Protein AF-A0A7V7C6T2-F1 (afdb_monomer)

Sequence (128 aa):
MIKQIYLYLVLFVTLMMMLGGCISVYHEVTNLVNPSPYYQSFEDFKQGFGKYDRPAVEGSEGSETSQPEKSEEELRADYDALVKDYYDRENARAKHNLVKSLGWIIIPFPIFLFCQRRLVKKVESEKK

Mean predicted aligned error: 10.07 Å

Structure (mmCIF, N/CA/C/O backbone):
data_AF-A0A7V7C6T2-F1
#
_entry.id   AF-A0A7V7C6T2-F1
#
loop_
_atom_site.group_PDB
_atom_site.id
_atom_site.type_symbol
_atom_site.label_atom_id
_atom_site.label_alt_id
_atom_site.label_comp_id
_atom_site.label_asym_id
_atom_site.label_entity_id
_atom_site.label_seq_id
_atom_site.pdbx_PDB_ins_code
_atom_site.Cartn_x
_atom_site.Cartn_y
_atom_site.Cartn_z
_atom_site.occupancy
_atom_site.B_iso_or_equiv
_atom_site.auth_seq_id
_atom_site.auth_comp_id
_atom_site.auth_asym_id
_atom_site.auth_atom_id
_atom_site.pdbx_PDB_model_num
ATOM 1 N N . MET A 1 1 ? -18.895 8.163 35.376 1.00 72.44 1 MET A N 1
ATOM 2 C CA . MET A 1 1 ? -18.261 9.052 34.374 1.00 72.44 1 MET A CA 1
ATOM 3 C C . MET A 1 1 ? -17.041 8.419 33.698 1.00 72.44 1 MET A C 1
ATOM 5 O O . MET A 1 1 ? -17.076 8.262 32.488 1.00 72.44 1 MET A O 1
ATOM 9 N N . ILE A 1 2 ? -16.020 7.949 34.430 1.00 83.69 2 ILE A N 1
ATOM 10 C CA . ILE A 1 2 ? -14.783 7.368 33.843 1.00 83.69 2 ILE A CA 1
ATOM 11 C C . ILE A 1 2 ? -15.038 6.237 32.827 1.00 83.69 2 ILE A C 1
ATOM 13 O O . ILE A 1 2 ? -14.457 6.238 31.747 1.00 83.69 2 ILE A O 1
ATOM 17 N N . LYS A 1 3 ? -15.969 5.313 33.109 1.00 80.94 3 LYS A N 1
ATOM 18 C CA . LYS A 1 3 ? -16.328 4.228 32.171 1.00 80.94 3 LYS A CA 1
ATOM 19 C C . LYS A 1 3 ? -16.923 4.728 30.844 1.00 80.94 3 LYS A C 1
ATOM 21 O O . LYS A 1 3 ? -16.735 4.078 29.823 1.00 80.94 3 LYS A O 1
ATOM 26 N N . GLN A 1 4 ? -17.645 5.854 30.850 1.00 84.06 4 GLN A N 1
ATOM 27 C CA . GLN A 1 4 ? -18.177 6.463 29.621 1.00 84.06 4 GLN A CA 1
ATOM 28 C C . GLN A 1 4 ? -17.055 7.129 28.829 1.00 84.06 4 GLN A C 1
ATOM 30 O O . GLN A 1 4 ? -16.948 6.886 27.634 1.00 84.06 4 GLN A O 1
ATOM 35 N N . ILE A 1 5 ? -16.187 7.889 29.504 1.00 88.69 5 ILE A N 1
ATOM 36 C CA . ILE A 1 5 ? -15.022 8.531 28.878 1.00 88.69 5 ILE A CA 1
ATOM 37 C C . ILE A 1 5 ? -14.137 7.480 28.201 1.00 88.69 5 ILE A C 1
ATOM 39 O O . ILE A 1 5 ? -13.787 7.644 27.038 1.00 88.69 5 ILE A O 1
ATOM 43 N N . TYR A 1 6 ? -13.858 6.363 28.882 1.00 91.12 6 TYR A N 1
ATOM 44 C CA . TYR A 1 6 ? -13.100 5.246 28.312 1.00 91.12 6 TYR A CA 1
ATOM 45 C C . TYR A 1 6 ? -13.754 4.683 27.044 1.00 91.12 6 TYR A C 1
ATOM 47 O O . TYR A 1 6 ? -13.080 4.501 26.034 1.00 91.12 6 TYR A O 1
ATOM 55 N N . LEU A 1 7 ? -15.068 4.432 27.075 1.00 89.25 7 LEU A N 1
ATOM 56 C CA . LEU A 1 7 ? -15.776 3.865 25.929 1.00 89.25 7 LEU A CA 1
ATOM 57 C C . LEU A 1 7 ? -15.714 4.795 24.708 1.00 89.25 7 LEU A C 1
ATOM 59 O O . LEU A 1 7 ? -15.450 4.322 23.607 1.00 89.25 7 LEU A O 1
ATOM 63 N N . TYR A 1 8 ? -15.915 6.102 24.909 1.00 91.38 8 TYR A N 1
ATOM 64 C CA . TYR A 1 8 ? -15.816 7.096 23.838 1.00 91.38 8 TYR A CA 1
ATOM 65 C C . TYR A 1 8 ? -14.385 7.255 23.315 1.00 91.38 8 TYR A C 1
ATOM 67 O O . TYR A 1 8 ? -14.206 7.362 22.107 1.00 91.38 8 TYR A O 1
ATOM 75 N N . LEU A 1 9 ? -13.370 7.202 24.184 1.00 94.06 9 LEU A N 1
ATOM 76 C CA . LEU A 1 9 ? -11.962 7.227 23.774 1.00 94.06 9 LEU A CA 1
ATOM 77 C C . LEU A 1 9 ? -11.606 6.030 22.893 1.00 94.06 9 LEU A C 1
ATOM 79 O O . LEU A 1 9 ? -11.013 6.201 21.832 1.00 94.06 9 LEU A O 1
ATOM 83 N N . VAL A 1 10 ? -12.002 4.822 23.299 1.00 93.12 10 VAL A N 1
ATOM 84 C CA . VAL A 1 10 ? -11.770 3.612 22.498 1.00 93.12 10 VAL A CA 1
ATOM 85 C C . VAL A 1 10 ? -12.500 3.707 21.159 1.00 93.12 10 VAL A C 1
ATOM 87 O O . VAL A 1 10 ? -11.912 3.391 20.124 1.00 93.12 10 VAL A O 1
ATOM 90 N N . LEU A 1 11 ? -13.748 4.190 21.152 1.00 93.12 11 LEU A N 1
ATOM 91 C CA . LEU A 1 11 ? -14.502 4.402 19.914 1.00 93.12 11 LEU A CA 1
ATOM 92 C C . LEU A 1 11 ? -13.802 5.407 18.993 1.00 93.12 11 LEU A C 1
ATOM 94 O O . LEU A 1 11 ? -13.719 5.189 17.791 1.00 93.12 11 LEU A O 1
ATOM 98 N N . PHE A 1 12 ? -13.271 6.487 19.562 1.00 94.44 12 PHE A N 1
ATOM 99 C CA . PHE A 1 12 ? -12.560 7.523 18.827 1.00 94.44 12 PHE A CA 1
ATOM 100 C C . PHE A 1 12 ? -11.263 6.993 18.207 1.00 94.44 12 PHE A C 1
ATOM 102 O O . PHE A 1 12 ? -11.046 7.161 17.011 1.00 94.44 12 PHE A O 1
ATOM 109 N N . VAL A 1 13 ? -10.430 6.294 18.982 1.00 95.38 13 VAL A N 1
ATOM 110 C CA . VAL A 1 13 ? -9.165 5.732 18.480 1.00 95.38 13 VAL A CA 1
ATOM 111 C C . VAL A 1 13 ? -9.424 4.688 17.394 1.00 95.38 13 VAL A C 1
ATOM 113 O O . VAL A 1 13 ? -8.787 4.724 16.344 1.00 95.38 13 VAL A O 1
ATOM 116 N N . THR A 1 14 ? -10.384 3.785 17.609 1.00 95.06 14 THR A N 1
ATOM 117 C CA . THR A 1 14 ? -10.733 2.764 16.606 1.00 95.06 14 THR A CA 1
ATOM 118 C C . THR A 1 14 ? -11.322 3.380 15.337 1.00 95.06 14 THR A C 1
ATOM 120 O O . THR A 1 14 ? -10.998 2.929 14.240 1.00 95.06 14 THR A O 1
ATOM 123 N N . LEU A 1 15 ? -12.112 4.451 15.459 1.00 93.06 15 LEU A N 1
ATOM 124 C CA . LEU A 1 15 ? -12.620 5.205 14.315 1.00 93.06 15 LEU A CA 1
ATOM 125 C C . LEU A 1 15 ? -11.491 5.885 13.529 1.00 93.06 15 LEU A C 1
ATOM 127 O O . LEU A 1 15 ? -11.452 5.782 12.306 1.00 93.06 15 LEU A O 1
ATOM 131 N N . MET A 1 16 ? -10.554 6.539 14.219 1.00 94.62 16 MET A N 1
ATOM 132 C CA . MET A 1 16 ? -9.393 7.177 13.589 1.00 94.62 16 MET A CA 1
ATOM 133 C C . MET A 1 16 ? -8.502 6.156 12.872 1.00 94.62 16 MET A C 1
ATOM 135 O O . MET A 1 16 ? -8.081 6.406 11.745 1.00 94.62 16 MET A O 1
ATOM 139 N N . MET A 1 17 ? -8.271 4.985 13.476 1.00 93.31 17 MET A N 1
ATOM 140 C CA . MET A 1 17 ? -7.527 3.896 12.832 1.00 93.31 17 MET A CA 1
ATOM 141 C C . MET A 1 17 ? -8.219 3.389 11.560 1.00 93.31 17 MET A C 1
ATOM 143 O O . MET A 1 17 ? -7.553 3.211 10.542 1.00 93.31 17 MET A O 1
ATOM 147 N N . MET A 1 18 ? -9.546 3.212 11.581 1.00 94.00 18 MET A N 1
ATOM 148 C CA . MET A 1 18 ? -10.291 2.801 10.386 1.00 94.00 18 MET A CA 1
ATOM 149 C C . MET A 1 18 ? -10.244 3.857 9.280 1.00 94.00 18 MET A C 1
ATOM 151 O O . MET A 1 18 ? -10.023 3.506 8.125 1.00 94.00 18 MET A O 1
ATOM 155 N N . LEU A 1 19 ? -10.408 5.141 9.616 1.00 93.94 19 LEU A N 1
ATOM 156 C CA . LEU A 1 19 ? -10.319 6.227 8.635 1.00 93.94 19 LEU A CA 1
ATOM 157 C C . LEU A 1 19 ? -8.926 6.300 7.994 1.00 93.94 19 LEU A C 1
ATOM 159 O O . LEU A 1 19 ? -8.831 6.407 6.772 1.00 93.94 19 LEU A O 1
ATOM 163 N N . GLY A 1 20 ? -7.862 6.161 8.793 1.00 93.50 20 GLY A N 1
ATOM 164 C CA . GLY A 1 20 ? -6.492 6.060 8.285 1.00 93.50 20 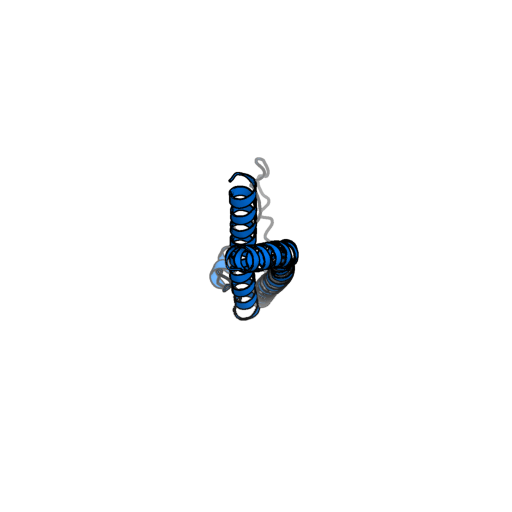GLY A CA 1
ATOM 165 C C . GLY A 1 20 ? -6.314 4.875 7.333 1.00 93.50 20 GLY A C 1
ATOM 166 O O . GLY A 1 20 ? -5.819 5.050 6.222 1.00 93.50 20 GLY A O 1
ATOM 167 N N . GLY A 1 21 ? -6.805 3.693 7.720 1.00 93.31 21 GLY A N 1
ATOM 168 C CA . GLY A 1 21 ? -6.765 2.493 6.884 1.00 93.31 21 GLY A CA 1
ATOM 169 C C . GLY A 1 21 ? -7.497 2.659 5.548 1.00 93.31 21 GLY A C 1
ATOM 170 O O . GLY A 1 21 ? -6.958 2.278 4.512 1.00 93.31 21 GLY A O 1
ATOM 171 N N . CYS A 1 22 ? -8.682 3.278 5.540 1.00 94.62 22 CYS A N 1
ATOM 172 C CA . CYS A 1 22 ? -9.450 3.527 4.315 1.00 94.62 22 CYS A CA 1
ATOM 173 C C . CYS A 1 22 ? -8.710 4.445 3.331 1.00 94.62 22 CYS A C 1
ATOM 175 O O . CYS A 1 22 ? -8.666 4.151 2.137 1.00 94.62 22 CYS A O 1
ATOM 177 N N . ILE A 1 23 ? -8.105 5.533 3.824 1.00 95.44 23 ILE A N 1
ATOM 178 C CA . ILE A 1 23 ? -7.311 6.449 2.990 1.00 95.44 23 ILE A CA 1
ATOM 179 C C . ILE A 1 23 ? -6.103 5.710 2.405 1.00 95.44 23 ILE A C 1
ATOM 181 O O . ILE A 1 23 ? -5.820 5.845 1.215 1.00 95.44 23 ILE A O 1
ATOM 185 N N . SER A 1 24 ? -5.427 4.879 3.206 1.00 93.94 24 SER A N 1
ATOM 186 C CA . SER A 1 24 ? -4.306 4.070 2.723 1.00 93.94 24 SER A CA 1
ATOM 187 C C . SER A 1 24 ? -4.733 3.052 1.661 1.00 93.94 24 SER A C 1
ATOM 189 O O . SER A 1 24 ? -4.063 2.937 0.642 1.00 93.94 24 SER A O 1
ATOM 191 N N . VAL A 1 25 ? -5.867 2.361 1.838 1.00 95.50 25 VAL A N 1
ATOM 192 C CA . VAL A 1 25 ? -6.399 1.435 0.820 1.00 95.50 25 VAL A CA 1
ATOM 193 C C . VAL A 1 25 ? -6.663 2.165 -0.496 1.00 95.50 25 VAL A C 1
ATOM 195 O O . VAL A 1 25 ? -6.242 1.692 -1.547 1.00 95.50 25 VAL A O 1
ATOM 198 N N . TYR A 1 26 ? -7.323 3.324 -0.449 1.00 95.25 26 TYR A N 1
ATOM 199 C CA . TYR A 1 26 ? -7.597 4.118 -1.648 1.00 95.25 26 TYR A CA 1
ATOM 200 C C . TYR A 1 26 ? -6.309 4.532 -2.375 1.00 95.25 26 TYR A C 1
ATOM 202 O O . TYR A 1 26 ? -6.206 4.396 -3.597 1.00 95.25 26 TYR A O 1
ATOM 210 N N . HIS A 1 27 ? -5.314 4.996 -1.618 1.00 93.31 27 HIS A N 1
ATOM 211 C CA . HIS A 1 27 ? -4.014 5.377 -2.157 1.00 93.31 27 HIS A CA 1
ATOM 212 C C . HIS A 1 27 ? -3.316 4.200 -2.855 1.00 93.31 27 HIS A C 1
ATOM 214 O O . HIS A 1 27 ? -2.886 4.337 -3.995 1.00 93.31 27 HIS A O 1
ATOM 220 N N . GLU A 1 28 ? -3.274 3.020 -2.233 1.00 93.62 28 GLU A N 1
ATOM 221 C CA . GLU A 1 28 ? -2.596 1.858 -2.825 1.00 93.62 28 GLU A CA 1
ATOM 222 C C . GLU A 1 28 ? -3.342 1.266 -4.025 1.00 93.62 28 GLU A C 1
ATOM 224 O O . GLU A 1 28 ? -2.716 0.796 -4.973 1.00 93.62 28 GLU A O 1
ATOM 229 N N . VAL A 1 29 ? -4.677 1.337 -4.043 1.00 94.19 29 VAL A N 1
ATOM 230 C CA . VAL A 1 29 ? -5.460 1.004 -5.244 1.00 94.19 29 VAL A CA 1
ATOM 231 C C . VAL A 1 29 ? -5.141 1.977 -6.378 1.00 94.19 29 VAL A C 1
ATOM 233 O O . VAL A 1 29 ? -4.987 1.551 -7.520 1.00 94.19 29 VAL A O 1
ATOM 236 N N . THR A 1 30 ? -4.989 3.266 -6.068 1.00 93.88 30 THR A N 1
ATOM 237 C CA . THR A 1 30 ? -4.592 4.270 -7.062 1.00 93.88 30 THR A CA 1
ATOM 238 C C . THR A 1 30 ? -3.204 3.964 -7.616 1.00 93.88 30 THR A C 1
ATOM 240 O O . THR A 1 30 ? -3.047 3.951 -8.830 1.00 93.88 30 THR A O 1
ATOM 243 N N . ASN A 1 31 ? -2.236 3.618 -6.761 1.00 89.50 31 ASN A N 1
ATOM 244 C CA . ASN A 1 31 ? -0.886 3.237 -7.192 1.00 89.50 31 ASN A CA 1
ATOM 245 C C . ASN A 1 31 ? -0.860 1.955 -8.033 1.00 89.50 31 ASN A C 1
ATOM 247 O O . ASN A 1 31 ? 0.012 1.801 -8.880 1.00 89.50 31 ASN A O 1
ATOM 251 N N . LEU A 1 32 ? -1.805 1.035 -7.821 1.00 90.56 32 LEU A N 1
ATOM 252 C CA . LEU A 1 32 ? -1.915 -0.185 -8.622 1.00 90.56 32 LEU A CA 1
ATOM 253 C C . LEU A 1 32 ? -2.480 0.086 -10.025 1.00 90.56 32 LEU A C 1
ATOM 255 O O . LEU A 1 32 ? -2.114 -0.599 -10.977 1.00 90.56 32 LEU A O 1
ATOM 259 N N . VAL A 1 33 ? -3.396 1.050 -10.151 1.00 92.88 33 VAL A N 1
ATOM 260 C CA . VAL A 1 33 ? -4.020 1.416 -11.434 1.00 92.88 33 VAL A CA 1
ATOM 261 C C . VAL A 1 33 ? -3.164 2.419 -12.207 1.00 92.88 33 VAL A C 1
ATOM 263 O O . VAL A 1 33 ? -3.060 2.330 -13.427 1.00 92.88 33 VAL A O 1
ATOM 266 N N . ASN A 1 34 ? -2.558 3.370 -11.502 1.00 91.31 34 ASN A N 1
ATOM 267 C CA . ASN A 1 34 ? -1.737 4.436 -12.054 1.00 91.31 34 ASN A CA 1
ATOM 268 C C . ASN A 1 34 ? -0.460 4.586 -11.209 1.00 91.31 34 ASN A C 1
ATOM 270 O O . ASN A 1 34 ? -0.399 5.471 -10.347 1.00 91.31 34 ASN A O 1
ATOM 274 N N . PRO A 1 35 ? 0.536 3.700 -11.403 1.00 88.94 35 PRO A N 1
ATOM 275 C CA . PRO A 1 35 ? 1.797 3.787 -10.678 1.00 88.94 35 PRO A CA 1
ATOM 276 C C . PRO A 1 35 ? 2.514 5.097 -11.006 1.00 88.94 35 PRO A C 1
ATOM 278 O O . PRO A 1 35 ? 2.355 5.654 -12.096 1.00 88.94 35 PRO A O 1
ATOM 281 N N . SER A 1 36 ? 3.326 5.583 -10.064 1.00 88.75 36 SER A N 1
ATOM 282 C CA . SER A 1 36 ? 4.130 6.790 -10.276 1.00 88.75 36 SER A CA 1
ATOM 283 C C . SER A 1 36 ? 4.958 6.657 -11.561 1.00 88.75 36 SER A C 1
ATOM 285 O O . SER A 1 36 ? 5.550 5.598 -11.795 1.00 88.75 36 SER A O 1
ATOM 287 N N . PRO A 1 37 ? 5.020 7.698 -12.409 1.00 89.06 37 PRO A N 1
ATOM 288 C CA . PRO A 1 37 ? 5.826 7.645 -13.617 1.00 89.06 37 PRO A CA 1
ATOM 289 C C . PRO A 1 37 ? 7.309 7.497 -13.267 1.00 89.06 37 PRO A C 1
ATOM 291 O O . PRO A 1 37 ? 7.795 8.092 -12.301 1.00 89.06 37 PRO A O 1
ATOM 294 N N . TYR A 1 38 ? 8.030 6.719 -14.075 1.00 89.19 38 TYR A N 1
ATOM 295 C CA . TYR A 1 38 ? 9.483 6.661 -13.997 1.00 89.19 38 TYR A CA 1
ATOM 296 C C . TYR A 1 38 ? 10.069 8.025 -14.390 1.00 89.19 38 TYR A C 1
ATOM 298 O O . TYR A 1 38 ? 9.682 8.605 -15.404 1.00 89.19 38 TYR A O 1
ATOM 306 N N . TYR A 1 39 ? 10.956 8.567 -13.555 1.00 87.81 39 TYR A N 1
ATOM 307 C CA . TYR A 1 39 ? 11.379 9.970 -13.640 1.00 87.81 39 TYR A CA 1
ATOM 308 C C . TYR A 1 39 ? 12.575 10.211 -14.569 1.00 87.81 39 TYR A C 1
ATOM 310 O O . TYR A 1 39 ? 12.816 11.351 -14.956 1.00 87.81 39 TYR A O 1
ATOM 318 N N . GLN A 1 40 ? 13.349 9.174 -14.886 1.00 89.62 40 GLN A N 1
ATOM 319 C CA . GLN A 1 40 ? 14.579 9.298 -15.664 1.00 89.62 40 GLN A CA 1
ATOM 320 C C . GLN A 1 40 ? 14.292 9.029 -17.140 1.00 89.62 40 GLN A C 1
ATOM 322 O O . GLN A 1 40 ? 13.674 8.021 -17.471 1.00 89.62 40 GLN A O 1
ATOM 327 N N . SER A 1 41 ? 14.746 9.915 -18.029 1.00 90.44 41 SER A N 1
ATOM 328 C CA . SER A 1 41 ? 14.657 9.682 -19.472 1.00 90.44 41 SER A CA 1
ATOM 329 C C . SER A 1 41 ? 15.800 8.792 -19.971 1.00 90.44 41 SER A C 1
ATOM 331 O O . SER A 1 41 ? 16.830 8.643 -19.310 1.00 90.44 41 SER A O 1
ATOM 333 N N . PHE A 1 42 ? 15.647 8.224 -21.171 1.00 89.56 42 PHE A N 1
ATOM 334 C CA . PHE A 1 42 ? 16.716 7.444 -21.801 1.00 89.56 42 PHE A CA 1
ATOM 335 C C . PHE A 1 42 ? 17.989 8.273 -22.030 1.00 89.56 42 PHE A C 1
ATOM 337 O O . PHE A 1 42 ? 19.090 7.771 -21.827 1.00 89.56 42 PHE A O 1
ATOM 344 N N . GLU A 1 43 ? 17.850 9.549 -22.398 1.00 86.75 43 GLU A N 1
ATOM 345 C CA . GLU A 1 43 ? 18.999 10.435 -22.618 1.00 86.75 43 GLU A CA 1
ATOM 346 C C . GLU A 1 43 ? 19.767 10.693 -21.318 1.00 86.75 43 GLU A C 1
ATOM 348 O O . GLU A 1 43 ? 20.997 10.632 -21.300 1.00 86.75 43 GLU A O 1
ATOM 353 N N . ASP A 1 44 ? 19.055 10.880 -20.203 1.00 85.75 44 ASP A N 1
ATOM 354 C CA . ASP A 1 44 ? 19.676 11.038 -18.884 1.00 85.75 44 ASP A CA 1
ATOM 355 C C . ASP A 1 44 ? 20.367 9.744 -18.430 1.00 85.75 44 ASP A C 1
ATOM 357 O O . ASP A 1 44 ? 21.445 9.773 -17.833 1.00 85.75 44 ASP A O 1
ATOM 361 N N . PHE A 1 45 ? 19.758 8.589 -18.716 1.00 86.50 45 PHE A N 1
ATOM 362 C CA . PHE A 1 45 ? 20.353 7.276 -18.459 1.00 86.50 45 PHE A CA 1
ATOM 363 C C . PHE A 1 45 ? 21.643 7.075 -19.261 1.00 86.50 45 PHE A C 1
ATOM 365 O O . PHE A 1 45 ? 22.680 6.735 -18.690 1.00 86.50 45 PHE A O 1
ATOM 372 N N . LYS A 1 46 ? 21.610 7.380 -20.562 1.00 85.38 46 LYS A N 1
ATOM 373 C CA . LYS A 1 46 ? 22.765 7.313 -21.464 1.00 85.38 46 LYS A CA 1
ATOM 374 C C . LYS A 1 46 ? 23.885 8.260 -21.030 1.00 85.38 46 LYS A C 1
ATOM 376 O O . LYS A 1 46 ? 25.047 7.875 -21.056 1.00 85.38 46 LYS A O 1
ATOM 381 N N . GLN A 1 47 ? 23.554 9.478 -20.598 1.00 83.56 47 GLN A N 1
ATOM 382 C CA . GLN A 1 47 ? 24.543 10.456 -20.136 1.00 83.56 47 GLN A CA 1
ATOM 383 C C . GLN A 1 47 ? 25.214 10.045 -18.813 1.00 83.56 47 GLN A C 1
ATOM 385 O O . GLN A 1 47 ? 26.369 10.410 -18.568 1.00 83.56 47 GLN A O 1
ATOM 390 N N . GLY A 1 48 ? 24.493 9.315 -17.956 1.00 75.38 48 GLY A N 1
ATOM 391 C CA . GLY A 1 48 ? 25.004 8.771 -16.698 1.00 75.38 48 GLY A CA 1
ATOM 392 C C . GLY A 1 48 ? 25.837 7.496 -16.867 1.00 75.38 48 GLY A C 1
ATOM 393 O O . GLY A 1 48 ? 26.746 7.256 -16.064 1.00 75.38 48 GLY A O 1
ATOM 394 N N . PHE A 1 49 ? 25.571 6.716 -17.920 1.00 68.69 49 PHE A N 1
ATOM 395 C CA . PHE A 1 49 ? 26.322 5.515 -18.276 1.00 68.69 49 PHE A CA 1
ATOM 396 C C . PHE A 1 49 ? 27.794 5.877 -18.550 1.00 68.69 49 PHE A C 1
ATOM 398 O O . PHE A 1 49 ? 28.111 6.632 -19.466 1.00 68.69 49 PHE A O 1
ATOM 405 N N . GLY A 1 50 ? 28.701 5.396 -17.693 1.00 61.28 50 GLY A N 1
ATOM 406 C CA . GLY A 1 50 ? 30.142 5.674 -17.771 1.00 61.28 50 GLY A CA 1
ATOM 407 C C . GLY A 1 50 ? 30.672 6.833 -16.909 1.00 61.28 50 GLY A C 1
ATOM 408 O O . GLY A 1 50 ? 31.887 6.948 -16.773 1.00 61.28 50 GLY A O 1
ATOM 409 N N . LYS A 1 51 ? 29.821 7.660 -16.275 1.00 61.50 51 LYS A N 1
ATOM 410 C CA . LYS A 1 51 ? 30.276 8.784 -15.417 1.00 61.50 51 LYS A CA 1
ATOM 411 C C . LYS A 1 51 ? 30.226 8.522 -13.909 1.00 61.50 51 LYS A C 1
ATOM 413 O O . LYS A 1 51 ? 30.971 9.164 -13.175 1.00 61.50 51 LYS A O 1
ATOM 418 N N . TYR A 1 52 ? 29.366 7.615 -13.442 1.00 53.69 52 TYR A N 1
ATOM 419 C CA . TYR A 1 52 ? 29.012 7.529 -12.014 1.00 53.69 52 TYR A CA 1
ATOM 420 C C . TYR A 1 52 ? 29.270 6.173 -11.336 1.00 53.69 52 TYR A C 1
ATOM 422 O O . TYR A 1 52 ? 29.053 6.054 -10.134 1.00 53.69 52 TYR A O 1
ATOM 430 N N . ASP A 1 53 ? 29.782 5.167 -12.049 1.00 53.03 53 ASP A N 1
ATOM 431 C CA . ASP A 1 53 ? 29.836 3.785 -11.534 1.00 53.03 53 ASP A CA 1
ATOM 432 C C . ASP A 1 53 ? 31.084 3.402 -10.713 1.00 53.03 53 ASP A C 1
ATOM 434 O O . ASP A 1 53 ? 31.270 2.225 -10.396 1.00 53.03 53 ASP A O 1
ATOM 438 N N . ARG A 1 54 ? 31.944 4.346 -10.301 1.00 54.56 54 ARG A N 1
ATOM 439 C CA . ARG A 1 54 ? 32.987 4.046 -9.299 1.00 54.56 54 ARG A CA 1
ATOM 440 C C . ARG A 1 54 ? 33.189 5.184 -8.295 1.00 54.56 54 ARG A C 1
ATOM 442 O O . ARG A 1 54 ? 33.447 6.309 -8.721 1.00 54.56 54 ARG A O 1
ATOM 449 N N . PRO A 1 55 ? 33.197 4.912 -6.971 1.00 45.66 55 PRO A N 1
ATOM 450 C CA . PRO A 1 55 ? 33.966 5.750 -6.066 1.00 45.66 55 PRO A CA 1
ATOM 451 C C . PRO A 1 55 ? 35.427 5.652 -6.514 1.00 45.66 55 PRO A C 1
ATOM 453 O O . PRO A 1 55 ? 35.954 4.549 -6.672 1.00 45.66 55 PRO A O 1
ATOM 456 N N . ALA A 1 56 ? 36.056 6.794 -6.785 1.00 49.00 56 ALA A N 1
ATOM 457 C CA . ALA A 1 56 ? 37.481 6.853 -7.060 1.00 49.00 56 ALA A CA 1
ATOM 458 C C . ALA A 1 56 ? 38.217 6.200 -5.882 1.00 49.00 56 ALA A C 1
ATOM 460 O O . ALA A 1 56 ? 38.253 6.744 -4.781 1.00 49.00 56 ALA A O 1
ATOM 461 N N . VAL A 1 57 ? 38.750 4.997 -6.093 1.00 50.84 57 VAL A N 1
ATOM 462 C CA . VAL A 1 57 ? 39.711 4.408 -5.168 1.00 50.84 57 VAL A CA 1
ATOM 463 C C . VAL A 1 57 ? 40.971 5.251 -5.320 1.00 50.84 57 VAL A C 1
ATOM 465 O O . VAL A 1 57 ? 41.648 5.172 -6.347 1.00 50.84 57 VAL A O 1
ATOM 468 N N . GLU A 1 58 ? 41.229 6.120 -4.339 1.00 45.25 58 GLU A N 1
ATOM 469 C CA . GLU A 1 58 ? 42.459 6.907 -4.248 1.00 45.25 58 GLU A CA 1
ATOM 470 C C . GLU A 1 58 ? 43.661 5.961 -4.379 1.00 45.25 58 GLU A C 1
ATOM 472 O O . GLU A 1 58 ? 43.903 5.123 -3.512 1.00 45.25 58 GLU A O 1
ATOM 477 N N . GLY A 1 59 ? 44.385 6.059 -5.499 1.00 46.62 59 GLY A N 1
ATOM 478 C CA . GLY A 1 59 ? 45.643 5.337 -5.714 1.00 46.62 59 GLY A CA 1
ATOM 479 C C . GLY A 1 59 ? 45.747 4.478 -6.976 1.00 46.62 59 GLY A C 1
ATOM 480 O O . GLY A 1 59 ? 46.803 3.898 -7.200 1.00 46.62 59 GLY A O 1
ATOM 481 N N . SER A 1 60 ? 44.718 4.387 -7.825 1.00 43.94 60 SER A N 1
ATOM 482 C CA . SER A 1 60 ? 44.861 3.745 -9.145 1.00 43.94 60 SER A CA 1
ATOM 483 C C . SER A 1 60 ? 45.103 4.784 -10.239 1.00 43.94 60 SER A C 1
ATOM 485 O O . SER A 1 60 ? 44.172 5.221 -10.913 1.00 43.94 60 SER A O 1
ATOM 487 N N . GLU A 1 61 ? 46.363 5.174 -10.427 1.00 45.34 61 GLU A N 1
ATOM 488 C CA . GLU A 1 61 ? 46.794 5.802 -11.676 1.00 45.34 61 GLU A CA 1
ATOM 489 C C . GLU A 1 61 ? 46.588 4.799 -12.825 1.00 45.34 61 GLU A C 1
ATOM 491 O O . GLU A 1 61 ? 47.183 3.723 -12.842 1.00 45.34 61 GLU A O 1
ATOM 496 N N . GLY A 1 62 ? 45.722 5.137 -13.783 1.00 39.56 62 GLY A N 1
ATOM 497 C CA . GLY A 1 62 ? 45.747 4.509 -15.107 1.00 39.56 62 GLY A CA 1
ATOM 498 C C . GLY A 1 62 ? 44.911 3.244 -15.323 1.00 39.56 62 GLY A C 1
ATOM 499 O O . GLY A 1 62 ? 45.320 2.395 -16.108 1.00 39.56 62 GLY A O 1
ATOM 500 N N . SER A 1 63 ? 43.721 3.116 -14.728 1.00 37.09 63 SER A N 1
ATOM 501 C CA . SER A 1 63 ? 42.708 2.218 -15.310 1.00 37.09 63 SER A CA 1
ATOM 502 C C . SER A 1 63 ? 41.449 2.987 -15.693 1.00 37.09 63 SER A C 1
ATOM 504 O O . SER A 1 63 ? 40.452 3.022 -14.972 1.00 37.09 63 SER A O 1
ATOM 506 N N . GLU A 1 64 ? 41.485 3.570 -16.893 1.00 45.94 64 GLU A N 1
ATOM 507 C CA . GLU A 1 64 ? 40.292 3.669 -17.731 1.00 45.94 64 GLU A CA 1
ATOM 508 C C . GLU A 1 64 ? 39.798 2.234 -17.944 1.00 45.94 64 GLU A C 1
ATOM 510 O O . GLU A 1 64 ? 40.136 1.559 -18.912 1.00 45.94 64 GLU A O 1
ATOM 515 N N . THR A 1 65 ? 39.063 1.689 -16.971 1.00 42.91 65 THR A N 1
ATOM 516 C CA . THR A 1 65 ? 38.242 0.515 -17.243 1.00 42.91 65 THR A CA 1
ATOM 517 C C . THR A 1 65 ? 37.078 1.044 -18.056 1.00 42.91 65 THR A C 1
ATOM 519 O O . THR A 1 65 ? 36.022 1.347 -17.504 1.00 42.91 65 THR A O 1
ATOM 522 N N . SER A 1 66 ? 37.324 1.244 -19.351 1.00 49.47 66 SER A N 1
ATOM 523 C CA . SER A 1 66 ? 36.301 1.478 -20.350 1.00 49.47 66 SER A CA 1
ATOM 524 C C . SER A 1 66 ? 35.246 0.413 -20.105 1.00 49.47 66 SER A C 1
ATOM 526 O O . SER A 1 66 ? 35.512 -0.781 -20.273 1.00 49.47 66 SER A O 1
ATOM 528 N N . GLN A 1 67 ? 34.073 0.819 -19.612 1.00 56.25 67 GLN A N 1
ATOM 529 C CA . GLN A 1 67 ? 32.917 -0.053 -19.745 1.00 56.25 67 GLN A CA 1
ATOM 530 C C . GLN A 1 67 ? 32.867 -0.429 -21.233 1.00 56.25 67 GLN A C 1
ATOM 532 O O . GLN A 1 67 ? 33.160 0.445 -22.057 1.00 56.25 67 GLN A O 1
ATOM 537 N N . PRO A 1 68 ? 32.607 -1.701 -21.592 1.00 58.81 68 PRO A N 1
ATOM 538 C CA . PRO A 1 68 ? 32.472 -2.057 -22.998 1.00 58.81 68 PRO A CA 1
ATOM 539 C C . PRO A 1 68 ? 31.525 -1.036 -23.626 1.00 58.81 68 PRO A C 1
ATOM 541 O O . PRO A 1 68 ? 30.489 -0.747 -23.022 1.00 58.81 68 PRO A O 1
ATOM 544 N N . GLU A 1 69 ? 31.932 -0.422 -24.743 1.00 67.00 69 GLU A N 1
ATOM 545 C CA . GLU A 1 69 ? 31.077 0.490 -25.504 1.00 67.00 69 GLU A CA 1
ATOM 546 C C . GLU A 1 69 ? 29.841 -0.308 -25.906 1.00 67.00 69 GLU A C 1
ATOM 548 O O . GLU A 1 69 ? 29.830 -1.016 -26.913 1.00 67.00 69 GLU A O 1
ATOM 553 N N . LYS A 1 70 ? 28.826 -0.278 -25.043 1.00 73.88 70 LYS A N 1
ATOM 554 C CA . LYS A 1 70 ? 27.560 -0.923 -25.312 1.00 73.88 70 LYS A CA 1
ATOM 555 C C . LYS A 1 70 ? 26.975 -0.235 -26.526 1.00 73.88 70 LYS A C 1
ATOM 557 O O . LYS A 1 70 ? 26.971 0.997 -26.612 1.00 73.88 70 LYS A O 1
ATOM 562 N N . SER A 1 71 ? 26.468 -1.038 -27.449 1.00 83.75 71 SER A N 1
ATOM 563 C CA . SER A 1 71 ? 25.671 -0.517 -28.553 1.00 83.75 71 SER A CA 1
ATOM 564 C C . SER A 1 71 ? 24.500 0.300 -27.991 1.00 83.75 71 SER A C 1
ATOM 566 O O . SER A 1 71 ? 23.991 0.013 -26.904 1.00 83.75 71 SER A O 1
ATOM 568 N N . GLU A 1 72 ? 24.023 1.301 -28.731 1.00 83.81 72 GLU A N 1
ATOM 569 C CA . GLU A 1 72 ? 22.807 2.033 -28.347 1.00 83.81 72 GLU A CA 1
ATOM 570 C C . GLU A 1 72 ? 21.609 1.091 -28.150 1.00 83.81 72 GLU A C 1
ATOM 572 O O . GLU A 1 72 ? 20.753 1.343 -27.302 1.00 83.81 72 GLU A O 1
ATOM 577 N N . GLU A 1 73 ? 21.580 -0.018 -28.892 1.00 87.00 73 GLU A N 1
ATOM 578 C CA . GLU A 1 73 ? 20.572 -1.070 -28.765 1.00 87.00 73 GLU A CA 1
ATOM 579 C C . GLU A 1 73 ? 20.656 -1.780 -27.408 1.00 87.00 73 GLU A C 1
ATOM 581 O O . GLU A 1 73 ? 19.632 -2.013 -26.767 1.00 87.00 73 GLU A O 1
ATOM 586 N N . GLU A 1 74 ? 21.869 -2.068 -26.935 1.00 87.50 74 GLU A N 1
ATOM 587 C CA . GLU A 1 74 ? 22.106 -2.692 -25.629 1.00 87.50 74 GLU A CA 1
ATOM 588 C C . GLU A 1 74 ? 21.768 -1.726 -24.487 1.00 87.50 74 GLU A C 1
ATOM 590 O O . GLU A 1 74 ? 21.117 -2.115 -23.521 1.00 87.50 74 GLU A O 1
ATOM 595 N N . LEU A 1 75 ? 22.130 -0.444 -24.620 1.00 87.81 75 LEU A N 1
ATOM 596 C CA . LEU A 1 75 ? 21.781 0.592 -23.640 1.00 87.81 75 LEU A CA 1
ATOM 597 C C . LEU A 1 75 ? 20.273 0.805 -23.534 1.00 87.81 75 LEU A C 1
ATOM 599 O O . LEU A 1 75 ? 19.745 1.009 -22.441 1.00 87.81 75 LEU A O 1
ATOM 603 N N . ARG A 1 76 ? 19.571 0.767 -24.667 1.00 90.81 76 ARG A N 1
ATOM 604 C CA . ARG A 1 76 ? 18.113 0.865 -24.696 1.00 90.81 76 ARG A CA 1
ATOM 605 C C . ARG A 1 76 ? 17.465 -0.363 -24.063 1.00 90.81 76 ARG A C 1
ATOM 607 O O . ARG A 1 76 ? 16.540 -0.199 -23.276 1.00 90.81 76 ARG A O 1
ATOM 614 N N . ALA A 1 77 ? 17.983 -1.560 -24.338 1.00 93.44 77 ALA A N 1
ATOM 615 C CA . ALA A 1 77 ? 17.508 -2.784 -23.700 1.00 93.44 77 ALA A CA 1
ATOM 616 C C . ALA A 1 77 ? 17.698 -2.753 -22.172 1.00 93.44 77 ALA A C 1
ATOM 618 O O . ALA A 1 77 ? 16.784 -3.127 -21.435 1.00 93.44 77 ALA A O 1
ATOM 619 N N . ASP A 1 78 ? 18.843 -2.257 -21.695 1.00 90.69 78 ASP A N 1
ATOM 620 C CA . ASP A 1 78 ? 19.106 -2.075 -20.265 1.00 90.69 78 ASP A CA 1
ATOM 621 C C . ASP A 1 78 ? 18.139 -1.068 -19.635 1.00 90.69 78 ASP A C 1
ATOM 623 O O . ASP A 1 78 ? 17.563 -1.345 -18.583 1.00 90.69 78 ASP A O 1
ATOM 627 N N . TYR A 1 79 ? 17.922 0.078 -20.287 1.00 92.19 79 TYR A N 1
ATOM 628 C CA . TYR A 1 79 ? 16.966 1.087 -19.832 1.00 92.19 79 TYR A CA 1
ATOM 629 C C . TYR A 1 79 ? 15.543 0.522 -19.748 1.00 92.19 79 TYR A C 1
ATOM 631 O O . TYR A 1 79 ? 14.892 0.654 -18.712 1.00 92.19 79 TYR A O 1
ATOM 639 N N . ASP A 1 80 ? 15.073 -0.164 -20.791 1.00 94.25 80 ASP A N 1
ATOM 640 C CA . ASP A 1 80 ? 13.735 -0.760 -20.823 1.00 94.25 80 ASP A CA 1
ATOM 641 C C . ASP A 1 80 ? 13.567 -1.829 -19.728 1.00 94.25 80 ASP A C 1
ATOM 643 O O . ASP A 1 80 ? 12.519 -1.904 -19.078 1.00 94.25 80 ASP A O 1
ATOM 647 N N . ALA A 1 81 ? 14.608 -2.629 -19.470 1.00 94.06 81 ALA A N 1
ATOM 648 C CA . ALA A 1 81 ? 14.622 -3.592 -18.371 1.00 94.06 81 ALA A CA 1
ATOM 649 C C . ALA A 1 81 ? 14.537 -2.901 -16.999 1.00 94.06 81 ALA A C 1
ATOM 651 O O . ALA A 1 81 ? 13.822 -3.374 -16.114 1.00 94.06 81 ALA A O 1
ATOM 652 N N . LEU A 1 82 ? 15.221 -1.768 -16.834 1.00 92.69 82 LEU A N 1
ATOM 653 C CA . LEU A 1 82 ? 15.237 -0.980 -15.603 1.00 92.69 82 LEU A CA 1
ATOM 654 C C . LEU A 1 82 ? 13.878 -0.316 -15.340 1.00 92.69 82 LEU A C 1
ATOM 656 O O . LEU A 1 82 ? 13.341 -0.411 -14.235 1.00 92.69 82 LEU A O 1
ATOM 660 N N . VAL A 1 83 ? 13.281 0.289 -16.372 1.00 93.94 83 VAL A N 1
ATOM 661 C CA . VAL A 1 83 ? 11.925 0.855 -16.329 1.00 93.94 83 VAL A CA 1
ATOM 662 C C . VAL A 1 83 ? 10.911 -0.227 -15.963 1.00 93.94 83 VAL A C 1
ATOM 664 O O . VAL A 1 83 ? 10.052 -0.019 -15.105 1.00 93.94 83 VAL A O 1
ATOM 667 N N . LYS A 1 84 ? 11.025 -1.410 -16.573 1.00 94.94 84 LYS A N 1
ATOM 668 C CA . LYS A 1 84 ? 10.153 -2.544 -16.267 1.00 94.94 84 LYS A CA 1
ATOM 669 C C . LYS A 1 84 ? 10.288 -2.997 -14.811 1.00 94.94 84 LYS A C 1
ATOM 671 O O . LYS A 1 84 ? 9.274 -3.112 -14.127 1.00 94.94 84 LYS A O 1
ATOM 676 N N . ASP A 1 85 ? 11.511 -3.206 -14.325 1.00 94.75 85 ASP A N 1
ATOM 677 C CA . ASP A 1 85 ? 11.766 -3.602 -12.933 1.00 94.75 85 ASP A CA 1
ATOM 678 C C . ASP A 1 85 ? 11.241 -2.553 -11.940 1.00 94.75 85 ASP A C 1
ATOM 680 O O . ASP A 1 85 ? 10.659 -2.902 -10.913 1.00 94.75 85 ASP A O 1
ATOM 684 N N . TYR A 1 86 ? 11.359 -1.261 -12.264 1.00 93.62 86 TYR A N 1
ATOM 685 C CA . TYR A 1 86 ? 10.777 -0.189 -11.458 1.00 93.62 86 TYR A CA 1
ATOM 686 C C . TYR A 1 86 ? 9.258 -0.355 -11.293 1.00 93.62 86 TYR A C 1
ATOM 688 O O . TYR A 1 86 ? 8.763 -0.383 -10.163 1.00 93.62 86 TYR A O 1
ATOM 696 N N . TYR A 1 87 ? 8.522 -0.527 -12.395 1.00 93.75 87 TYR A N 1
ATOM 697 C CA . TYR A 1 87 ? 7.069 -0.714 -12.343 1.00 93.75 87 TYR A CA 1
ATOM 698 C C . TYR A 1 87 ? 6.663 -2.027 -11.669 1.00 93.75 87 TYR A C 1
ATOM 700 O O . TYR A 1 87 ? 5.695 -2.056 -10.905 1.00 93.75 87 TYR A O 1
ATOM 708 N N . ASP A 1 88 ? 7.410 -3.107 -11.896 1.00 94.56 88 ASP A N 1
ATOM 709 C CA . ASP A 1 88 ? 7.162 -4.397 -11.250 1.00 94.56 88 ASP A CA 1
ATOM 710 C C . ASP A 1 88 ? 7.324 -4.294 -9.725 1.00 94.56 88 ASP A C 1
ATOM 712 O O . ASP A 1 88 ? 6.473 -4.775 -8.964 1.00 94.56 88 ASP A O 1
ATOM 716 N N . ARG A 1 89 ? 8.366 -3.596 -9.258 1.00 93.00 89 ARG A N 1
ATOM 717 C CA . ARG A 1 89 ? 8.587 -3.325 -7.832 1.00 93.00 89 ARG A CA 1
ATOM 718 C C . ARG A 1 89 ? 7.504 -2.444 -7.241 1.00 93.00 89 ARG A C 1
ATOM 720 O O . ARG A 1 89 ? 7.047 -2.731 -6.134 1.00 93.00 89 ARG A O 1
ATOM 727 N N . GLU A 1 90 ? 7.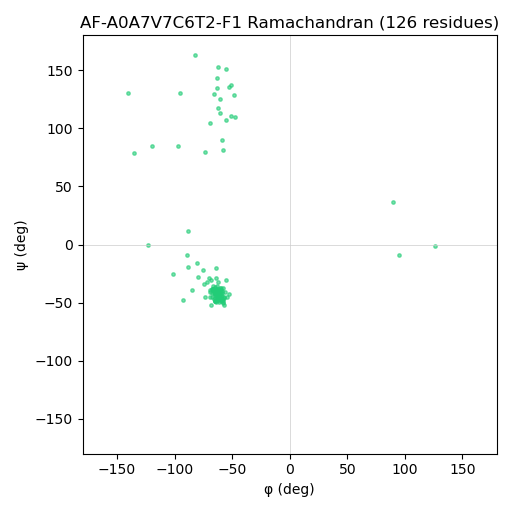084 -1.402 -7.948 1.00 92.56 90 GLU A N 1
ATOM 728 C CA . GLU A 1 90 ? 6.061 -0.498 -7.430 1.00 92.56 90 GLU A CA 1
ATOM 729 C C . GLU A 1 90 ? 4.700 -1.191 -7.328 1.00 92.56 90 GLU A C 1
ATOM 731 O O . GLU A 1 90 ? 4.027 -1.095 -6.301 1.00 92.56 90 GLU A O 1
ATOM 736 N N . ASN A 1 91 ? 4.363 -2.041 -8.299 1.00 93.44 91 ASN A N 1
ATOM 737 C CA . ASN A 1 91 ? 3.196 -2.916 -8.225 1.00 93.44 91 ASN A CA 1
ATOM 738 C C . ASN A 1 91 ? 3.277 -3.911 -7.060 1.00 93.44 91 ASN A C 1
ATOM 740 O O . ASN A 1 91 ? 2.287 -4.142 -6.359 1.00 93.44 91 ASN A O 1
ATOM 744 N N . ALA A 1 92 ? 4.439 -4.529 -6.837 1.00 94.69 92 ALA A N 1
ATOM 745 C CA . ALA A 1 92 ? 4.634 -5.448 -5.718 1.00 94.69 92 ALA A CA 1
ATOM 746 C C . ALA A 1 92 ? 4.491 -4.731 -4.364 1.00 94.69 92 ALA A C 1
ATOM 748 O O . ALA A 1 92 ? 3.854 -5.256 -3.445 1.00 94.69 92 ALA A O 1
ATOM 749 N N . ARG A 1 93 ? 5.028 -3.511 -4.253 1.00 91.75 93 ARG A N 1
ATOM 750 C CA . ARG A 1 93 ? 4.904 -2.659 -3.065 1.00 91.75 93 ARG A CA 1
ATOM 751 C C . ARG A 1 93 ? 3.465 -2.240 -2.816 1.00 91.75 93 ARG A C 1
ATOM 753 O O . ARG A 1 93 ? 2.990 -2.443 -1.701 1.00 91.75 93 ARG A O 1
ATOM 760 N N . ALA A 1 94 ? 2.761 -1.757 -3.838 1.00 92.62 94 ALA A N 1
ATOM 761 C CA . ALA A 1 94 ? 1.359 -1.365 -3.731 1.00 92.62 94 ALA A CA 1
ATOM 762 C C . ALA A 1 94 ? 0.493 -2.534 -3.242 1.00 92.62 94 ALA A C 1
ATOM 764 O O . ALA A 1 94 ? -0.273 -2.395 -2.290 1.00 92.62 94 ALA A O 1
ATOM 765 N N . LYS A 1 95 ? 0.690 -3.741 -3.794 1.00 93.94 95 LYS A N 1
ATOM 766 C CA . LYS A 1 95 ? 0.006 -4.962 -3.328 1.00 93.94 95 LYS A CA 1
ATOM 767 C C . LYS A 1 95 ? 0.320 -5.284 -1.867 1.00 93.94 95 LYS A C 1
ATOM 769 O O . LYS A 1 95 ? -0.585 -5.589 -1.091 1.00 93.94 95 LYS A O 1
ATOM 774 N N . HIS A 1 96 ? 1.591 -5.228 -1.477 1.00 94.31 96 HIS A N 1
ATOM 775 C CA . HIS A 1 96 ? 2.006 -5.515 -0.106 1.00 94.31 96 HIS A CA 1
ATOM 776 C C . HIS A 1 96 ? 1.435 -4.500 0.895 1.00 94.31 96 HIS A C 1
ATOM 778 O O . HIS A 1 96 ? 0.953 -4.877 1.966 1.00 94.31 96 HIS A O 1
ATOM 784 N N . ASN A 1 97 ? 1.447 -3.218 0.538 1.00 92.88 97 ASN A N 1
ATOM 785 C CA . ASN A 1 97 ? 0.888 -2.157 1.360 1.00 92.88 97 ASN A CA 1
ATOM 786 C C . ASN A 1 97 ? -0.636 -2.239 1.437 1.00 92.88 97 ASN A C 1
ATOM 788 O O . ASN A 1 97 ? -1.172 -2.098 2.529 1.00 92.88 97 ASN A O 1
ATOM 792 N N . LEU A 1 98 ? -1.325 -2.575 0.343 1.00 93.88 98 LEU A N 1
ATOM 793 C CA . LEU A 1 98 ? -2.774 -2.779 0.331 1.00 93.88 98 LEU A CA 1
ATOM 794 C C . LEU A 1 98 ? -3.202 -3.811 1.384 1.00 93.88 98 LEU A C 1
ATOM 796 O O . LEU A 1 98 ? -4.125 -3.566 2.162 1.00 93.88 98 LEU A O 1
ATOM 800 N N . VAL A 1 99 ? -2.486 -4.938 1.470 1.00 94.19 99 VAL A N 1
ATOM 801 C CA . VAL A 1 99 ? -2.732 -5.964 2.497 1.00 94.19 99 VAL A CA 1
ATOM 802 C C . VAL A 1 99 ? -2.526 -5.401 3.906 1.00 94.19 99 VAL A C 1
ATOM 804 O O . VAL A 1 99 ? -3.349 -5.641 4.792 1.00 94.19 99 VAL A O 1
ATOM 807 N N . LYS A 1 100 ? -1.471 -4.607 4.128 1.00 91.44 100 LYS A N 1
ATOM 808 C CA . LYS A 1 100 ? -1.245 -3.941 5.423 1.00 91.44 100 LYS A CA 1
ATOM 809 C C . LYS A 1 100 ? -2.372 -2.967 5.764 1.00 91.44 100 LYS A C 1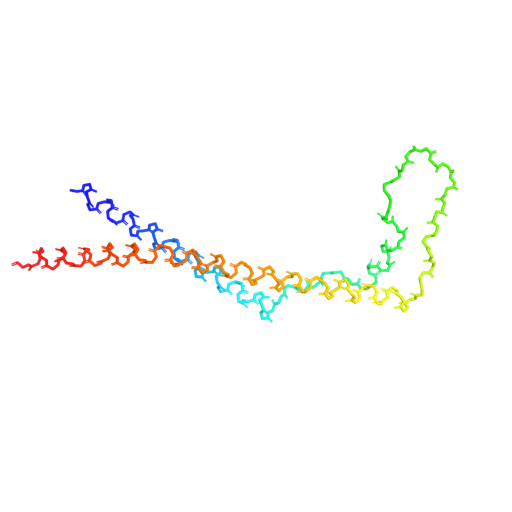
ATOM 811 O O . LYS A 1 100 ? -2.849 -2.975 6.897 1.00 91.44 100 LYS A O 1
ATOM 816 N N . SER A 1 101 ? -2.814 -2.154 4.807 1.00 91.38 101 SER A N 1
ATOM 817 C CA . SER A 1 101 ? -3.886 -1.172 4.991 1.00 91.38 101 SER A CA 1
ATOM 818 C C . SER A 1 101 ? -5.219 -1.836 5.331 1.00 91.38 101 SER A C 1
ATOM 820 O O . SER A 1 101 ? -5.944 -1.340 6.189 1.00 91.38 101 SER A O 1
ATOM 822 N N . LEU A 1 102 ? -5.511 -3.007 4.755 1.00 93.56 102 LEU A N 1
ATOM 823 C CA . LEU A 1 102 ? -6.665 -3.814 5.161 1.00 93.56 102 LEU A CA 1
ATOM 824 C C . LEU A 1 102 ? -6.539 -4.306 6.608 1.00 93.56 102 LEU A C 1
ATOM 826 O O . LEU A 1 102 ? -7.523 -4.276 7.346 1.00 93.56 102 LEU A O 1
ATOM 830 N N . GLY A 1 103 ? -5.338 -4.688 7.050 1.00 92.12 103 GLY A N 1
ATOM 831 C CA . GLY A 1 103 ? -5.074 -5.028 8.452 1.00 92.12 103 GLY A CA 1
ATOM 832 C C . GLY A 1 103 ? -5.433 -3.892 9.419 1.00 92.12 103 GLY A C 1
ATOM 833 O O . GLY A 1 103 ? -6.078 -4.132 10.441 1.00 92.12 103 GLY A O 1
ATOM 834 N N . TRP A 1 104 ? -5.11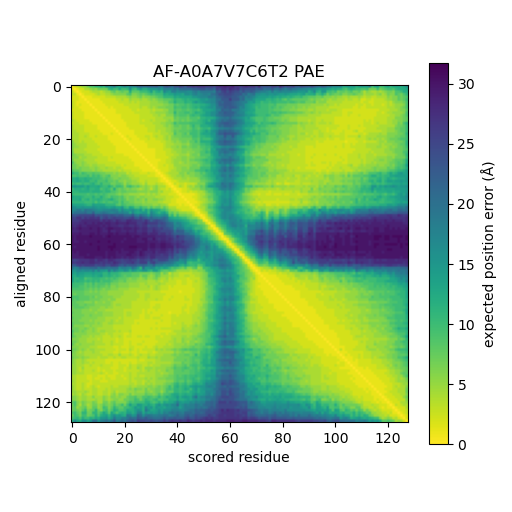4 -2.646 9.051 1.00 91.06 104 TRP A N 1
ATOM 835 C CA . TRP A 1 104 ? -5.475 -1.445 9.818 1.00 91.06 104 TRP A CA 1
ATOM 836 C C . TRP A 1 104 ? -6.983 -1.196 9.928 1.00 91.06 104 TRP A C 1
ATOM 838 O O . TRP A 1 104 ? -7.407 -0.509 10.852 1.00 91.06 104 TRP A O 1
ATOM 848 N N . ILE A 1 105 ? -7.800 -1.766 9.041 1.00 93.50 105 ILE A N 1
ATOM 849 C CA . ILE A 1 105 ? -9.266 -1.689 9.110 1.00 93.50 105 ILE A CA 1
ATOM 850 C C . ILE A 1 105 ? -9.824 -2.892 9.880 1.00 93.50 105 ILE A C 1
ATOM 852 O O . ILE A 1 105 ? -10.641 -2.733 10.787 1.00 93.50 105 ILE A O 1
ATOM 856 N N . ILE A 1 106 ? -9.363 -4.102 9.550 1.00 94.69 106 ILE A N 1
ATOM 857 C CA . ILE A 1 106 ? -9.908 -5.363 10.071 1.00 94.69 106 ILE A CA 1
ATOM 858 C C . ILE A 1 106 ? -9.660 -5.517 11.577 1.00 94.69 106 ILE A C 1
ATOM 860 O O . ILE A 1 106 ? -10.524 -6.041 12.273 1.00 94.69 106 ILE A O 1
ATOM 864 N N . ILE A 1 107 ? -8.522 -5.056 12.104 1.00 92.44 107 ILE A N 1
ATOM 865 C CA . ILE A 1 107 ? -8.190 -5.176 13.535 1.00 92.44 107 ILE A CA 1
ATOM 866 C C . ILE A 1 107 ? -9.089 -4.297 14.432 1.00 92.44 107 ILE A C 1
ATOM 868 O O . ILE A 1 107 ? -9.666 -4.826 15.388 1.00 92.44 107 ILE A O 1
ATOM 872 N N . PRO A 1 108 ? -9.252 -2.980 14.184 1.00 92.50 108 PRO A N 1
ATOM 873 C CA . PRO A 1 108 ? -10.092 -2.131 15.032 1.00 92.50 108 PRO A CA 1
ATOM 874 C C . PRO A 1 108 ? -11.597 -2.340 14.817 1.00 92.50 108 PRO A C 1
ATOM 876 O O . PRO A 1 108 ? -12.379 -2.028 15.717 1.00 92.50 108 PRO A O 1
ATOM 879 N N . PHE A 1 109 ? -12.028 -2.873 13.670 1.00 93.25 109 PHE A N 1
ATOM 880 C CA . PHE A 1 109 ? -13.449 -2.976 13.325 1.00 93.25 109 PHE A CA 1
ATOM 881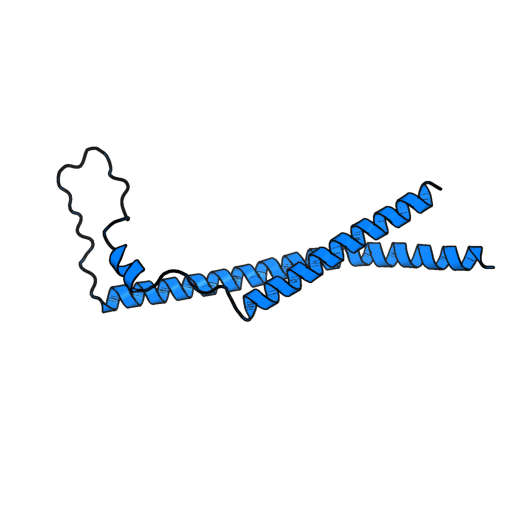 C C . PHE A 1 109 ? -14.289 -3.841 14.296 1.00 93.25 109 PHE A C 1
ATOM 883 O O . PHE A 1 109 ? -15.334 -3.365 14.751 1.00 93.25 109 PHE A O 1
ATOM 890 N N . PRO A 1 110 ? -13.862 -5.051 14.721 1.00 93.56 110 PRO A N 1
ATOM 891 C CA . PRO A 1 110 ?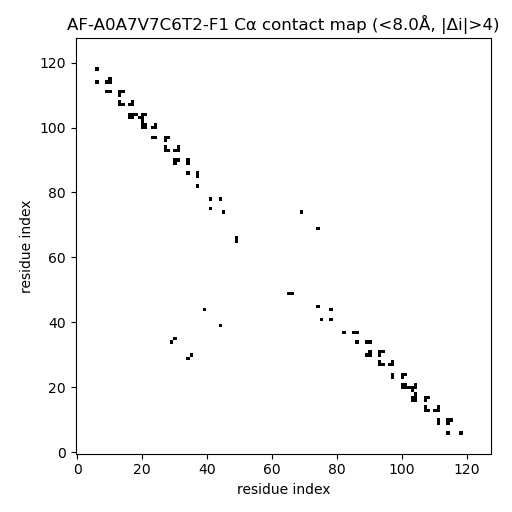 -14.579 -5.834 15.731 1.00 93.56 110 PRO A CA 1
ATOM 892 C C . PRO A 1 110 ? -14.708 -5.110 17.075 1.00 93.56 110 PRO A C 1
ATOM 894 O O . PRO A 1 110 ? -15.760 -5.172 17.717 1.00 93.56 110 PRO A O 1
ATOM 897 N N . ILE A 1 111 ? -13.653 -4.400 17.490 1.00 92.88 111 ILE A N 1
ATOM 898 C CA . ILE A 1 111 ? -13.630 -3.627 18.739 1.00 92.88 111 ILE A CA 1
ATOM 899 C C . ILE A 1 111 ? -14.631 -2.474 18.643 1.00 92.88 111 ILE A C 1
ATOM 901 O O . ILE A 1 111 ? -15.453 -2.288 19.544 1.00 92.88 111 ILE A O 1
ATOM 905 N N . PHE A 1 112 ? -14.611 -1.749 17.524 1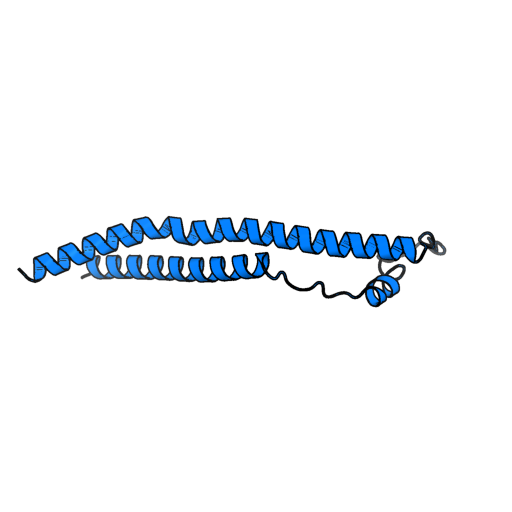.00 92.19 112 PHE A N 1
ATOM 906 C CA . PHE A 1 112 ? -15.541 -0.662 17.247 1.00 92.19 112 PHE A CA 1
ATOM 907 C C . PHE A 1 112 ? -16.996 -1.144 17.291 1.00 92.19 112 PHE A C 1
ATOM 909 O O . PHE A 1 112 ? -17.800 -0.590 18.043 1.00 92.19 112 PHE A O 1
ATOM 916 N N . LEU A 1 113 ? -17.325 -2.230 16.580 1.00 93.00 113 LEU A N 1
ATOM 917 C CA . LEU A 1 113 ? -18.671 -2.812 16.579 1.00 93.00 113 LEU A CA 1
ATOM 918 C C . LEU A 1 113 ? -19.124 -3.233 17.981 1.00 93.00 113 LEU A C 1
ATOM 920 O O . LEU A 1 113 ? -20.279 -3.015 18.359 1.00 93.00 113 LEU A O 1
ATOM 924 N N . PHE A 1 114 ? -18.233 -3.833 18.770 1.00 93.25 114 PHE A N 1
ATOM 925 C CA . PHE A 1 114 ? -18.546 -4.247 20.133 1.00 93.25 114 PHE A CA 1
ATOM 926 C C . PHE A 1 114 ? -18.855 -3.050 21.043 1.00 93.25 114 PHE A C 1
ATOM 928 O O . PHE A 1 114 ? -19.884 -3.034 21.730 1.00 93.25 114 PHE A O 1
ATOM 935 N N . CYS A 1 115 ? -17.992 -2.033 21.034 1.00 89.94 115 CYS A N 1
ATOM 936 C CA . CYS A 1 115 ? -18.172 -0.825 21.835 1.00 89.94 115 CYS A CA 1
ATOM 937 C C . CYS A 1 115 ? -19.405 -0.023 21.390 1.00 89.94 115 CYS A C 1
ATOM 939 O O . CYS A 1 115 ? -20.165 0.433 22.246 1.00 89.94 115 CYS A O 1
ATOM 941 N N . GLN A 1 116 ? -19.671 0.065 20.084 1.00 89.50 116 GLN A N 1
ATOM 942 C CA . GLN A 1 116 ? -20.860 0.719 19.534 1.00 89.50 116 GLN A CA 1
ATOM 943 C C . GLN A 1 116 ? -22.144 0.019 19.991 1.00 89.50 116 GLN A C 1
ATOM 945 O O . GLN A 1 116 ? -23.055 0.671 20.501 1.00 89.50 116 GLN A O 1
ATOM 950 N N . ARG A 1 117 ? -22.209 -1.318 19.897 1.00 90.62 117 ARG A N 1
ATOM 951 C CA . ARG A 1 117 ? -23.365 -2.096 20.378 1.00 90.62 117 ARG A CA 1
ATOM 952 C C . ARG A 1 117 ? -23.618 -1.891 21.870 1.00 90.62 117 ARG A C 1
ATOM 954 O O . ARG 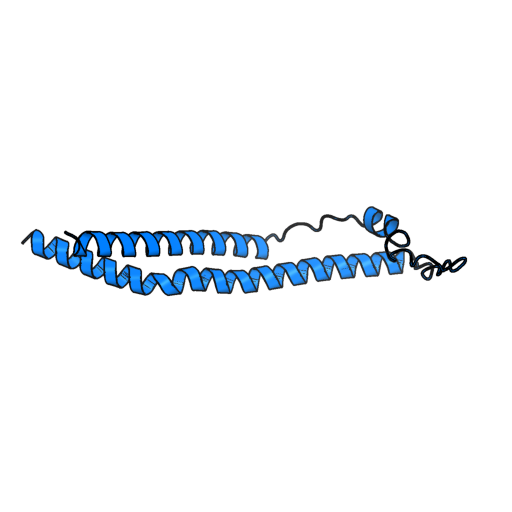A 1 117 ? -24.771 -1.797 22.288 1.00 90.62 117 ARG A O 1
ATOM 961 N N . ARG A 1 118 ? -22.559 -1.820 22.684 1.00 87.75 118 ARG A N 1
ATOM 962 C CA . ARG A 1 118 ? -22.682 -1.527 24.121 1.00 87.75 118 ARG A CA 1
ATOM 963 C C . ARG A 1 118 ? -23.203 -0.119 24.387 1.00 87.75 118 ARG A C 1
ATOM 965 O O . ARG A 1 118 ? -24.003 0.048 25.304 1.00 87.75 118 ARG A O 1
ATOM 972 N N . LEU A 1 119 ? -22.775 0.866 23.599 1.00 87.12 119 LEU A N 1
ATOM 973 C CA . LEU A 1 119 ? -23.252 2.238 23.729 1.00 87.12 119 LEU A CA 1
ATOM 974 C C . LEU A 1 119 ? -24.750 2.342 23.411 1.00 87.12 119 LEU A C 1
ATOM 976 O O . LEU A 1 119 ? -25.495 2.889 24.217 1.00 87.12 119 LEU A O 1
ATOM 980 N N . VAL A 1 120 ? -25.195 1.762 22.290 1.00 87.50 120 VAL A N 1
ATOM 981 C CA . VAL A 1 120 ? -26.605 1.799 21.858 1.00 87.50 120 VAL A CA 1
ATOM 982 C C . VAL A 1 120 ? -27.526 1.190 22.916 1.00 87.50 120 VAL A C 1
ATOM 984 O O . VAL A 1 120 ? -28.467 1.847 23.353 1.00 87.50 120 VAL A O 1
ATOM 987 N N . LYS A 1 121 ? -27.194 -0.007 23.421 1.00 86.56 121 LYS A N 1
ATOM 988 C CA . LYS A 1 121 ? -27.975 -0.663 24.486 1.00 86.56 121 LYS A CA 1
ATOM 989 C C . LYS A 1 121 ? -28.079 0.185 25.753 1.00 86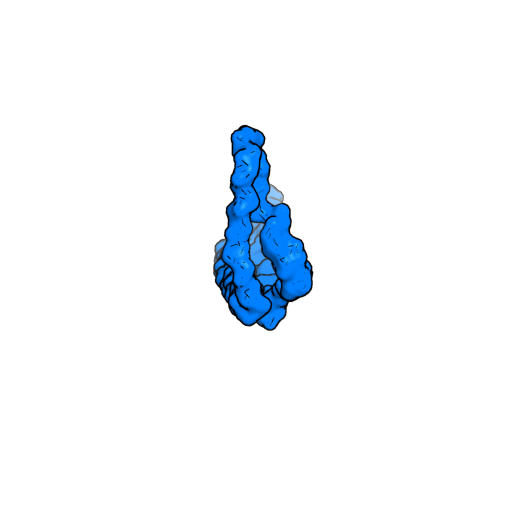.56 121 LYS A C 1
ATOM 991 O O . LYS A 1 121 ? -29.113 0.191 26.412 1.00 86.56 121 LYS A O 1
ATOM 996 N N . LYS A 1 122 ? -27.004 0.893 26.107 1.00 82.62 122 LYS A N 1
ATOM 997 C CA . LYS A 1 122 ? -26.996 1.766 27.280 1.00 82.62 122 LYS A CA 1
ATOM 998 C C . LYS A 1 122 ? -27.920 2.974 27.086 1.00 82.62 122 LYS A C 1
ATOM 1000 O O . LYS A 1 122 ? -28.713 3.268 27.975 1.00 82.62 122 LYS A O 1
ATOM 1005 N N . VAL A 1 123 ? -27.857 3.623 25.924 1.00 83.50 123 VAL A N 1
ATOM 1006 C CA . VAL A 1 123 ? -28.733 4.758 25.585 1.00 83.50 123 VAL A CA 1
ATOM 1007 C C . VAL A 1 123 ? -30.208 4.346 25.590 1.00 83.50 123 VAL A C 1
ATOM 1009 O O . VAL A 1 123 ? -31.049 5.099 26.067 1.00 83.50 123 VAL A O 1
ATOM 1012 N N . GLU A 1 124 ? -30.534 3.146 25.107 1.00 82.12 124 GLU A N 1
ATOM 1013 C CA . GLU A 1 124 ? -31.901 2.609 25.159 1.00 82.12 124 GLU A CA 1
ATOM 1014 C C . GLU A 1 124 ? -32.380 2.350 26.592 1.00 82.12 124 GLU A C 1
ATOM 1016 O O . GLU A 1 124 ? -33.526 2.652 26.909 1.00 82.12 124 GLU A O 1
ATOM 1021 N N . SER A 1 125 ? -31.512 1.837 27.473 1.00 78.88 125 SER A N 1
ATOM 1022 C CA . SER A 1 125 ? -31.863 1.604 28.881 1.00 78.88 125 SER A CA 1
ATOM 1023 C C . SER A 1 125 ? -32.047 2.885 29.697 1.00 78.88 125 SER A C 1
ATOM 1025 O O . SER A 1 125 ? -32.811 2.877 30.648 1.00 78.88 125 SER A O 1
ATOM 1027 N N . GLU A 1 126 ? -31.366 3.977 29.335 1.00 78.88 126 GLU A N 1
ATOM 1028 C CA . GLU A 1 126 ? -31.505 5.280 30.006 1.00 78.88 126 GLU A CA 1
ATOM 1029 C C . GLU A 1 126 ? -32.746 6.060 29.529 1.00 78.88 126 GLU A C 1
ATOM 1031 O O . GLU A 1 126 ? -33.158 7.014 30.182 1.00 78.88 126 GLU A O 1
ATOM 1036 N N . LYS A 1 127 ? -33.350 5.668 28.397 1.00 69.31 127 LYS A N 1
ATOM 1037 C CA . LYS A 1 127 ? -34.583 6.267 27.850 1.00 69.31 127 LYS A CA 1
ATOM 1038 C C . LYS A 1 127 ? -35.875 5.608 28.352 1.00 69.31 127 LYS A C 1
ATOM 1040 O O . LYS A 1 127 ? -36.950 6.105 28.018 1.00 69.31 127 LYS A O 1
ATOM 1045 N N . LYS A 1 128 ? -35.776 4.481 29.057 1.00 56.81 128 LYS A N 1
ATOM 1046 C CA . LYS A 1 128 ? -36.898 3.640 29.491 1.00 56.81 128 LYS A CA 1
ATOM 1047 C C . LYS A 1 128 ? -37.162 3.823 30.979 1.00 56.81 128 LYS A C 1
ATOM 1049 O O . LYS A 1 128 ? -38.354 3.791 31.345 1.00 56.81 128 LYS A O 1
#

Solvent-accessible surface area (backbone atoms only — not comparable to full-atom values): 7370 Å² total; per-residue (Å²): 110,68,72,55,54,51,52,52,50,53,43,50,53,30,48,52,40,32,54,52,15,53,54,45,32,54,51,24,53,45,37,60,76,57,56,82,76,83,87,75,50,71,67,58,50,57,67,45,60,90,73,67,89,64,81,82,66,90,83,67,88,86,70,85,72,68,68,78,86,65,50,72,68,52,52,48,52,51,50,54,52,49,56,48,52,51,52,54,50,49,44,53,48,24,54,55,47,32,57,51,22,48,48,42,31,62,64,34,44,62,54,36,54,52,53,52,54,54,51,53,57,50,57,55,62,76,74,108

Radius of gyration: 27.46 Å; Cα contacts (8 Å, |Δi|>4): 63; chains: 1; bounding box: 84×17×63 Å

Foldseek 3Di:
DVVVVVLVVLLVVLVVLQVQLVVQLVVLVCCLVPNDQDDDDLVNQVVCVQPPPDDPPPPDDDDPVPPPPDDSVRSVVVVVVVNVVVSVVSNVVSVVSNVVSVVSNVVSVVVNVVSVVVVVVVVVVVVD

Secondary structure (DSSP, 8-state):
-HHHHHHHHHHHHHHHHHHHHHHHHHHHHHHHHSPPPP---HHHHHHHTTTSS----TT-TT---------HHHHHHHHHHHHHHHHHHHHHHHHHHHHHHHHHHHTHHHHHHHHHHHHHHHHHHHT-

pLDDT: mean 83.56, std 15.72, range [37.09, 95.5]